Protein AF-A0A7G9ZAE5-F1 (afdb_monomer)

pLDDT: mean 92.51, std 6.08, range [57.25, 98.19]

Secondary structure (DSSP, 8-state):
-EEETTEEEEB--HHHHHHHTGGGT--GGG--HHHHSB-SPP---TT--HHHHHHHHHTT-

Radius of gyration: 13.95 Å; Cα contacts (8 Å, |Δi|>4): 49; chains: 1; bounding box: 31×15×39 Å

Foldseek 3Di:
DDDDPNHDFFDDDPVLCCVVDVVVVHDPVPDDPVVRTDPDDDDDDPPDDPVVVVVSVVVVD

Solvent-accessible surface area (backbone atoms only — not comparable to full-atom values): 3951 Å² total; per-residue (Å²): 113,40,68,56,96,89,40,82,54,27,38,69,54,70,69,51,47,45,62,68,27,59,74,62,73,48,63,72,93,77,57,59,65,82,79,68,35,47,62,76,65,89,81,75,64,97,82,57,52,69,68,59,53,49,51,59,50,58,76,71,107

Structure (mmCIF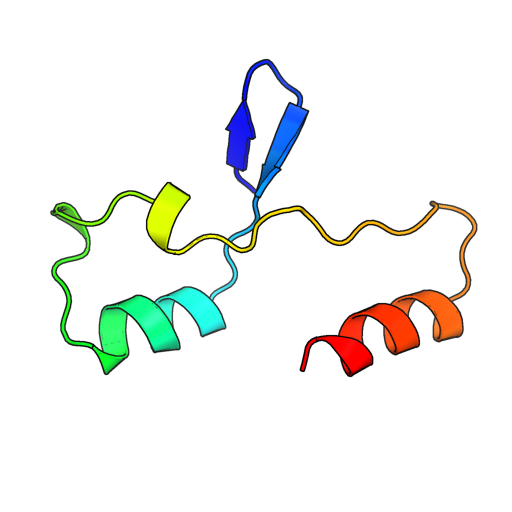, N/CA/C/O backbone):
data_AF-A0A7G9ZAE5-F1
#
_entry.id   AF-A0A7G9ZAE5-F1
#
loop_
_atom_site.group_PDB
_atom_site.id
_atom_site.type_symbol
_atom_site.label_atom_id
_atom_site.label_alt_id
_atom_site.label_comp_id
_atom_site.label_asym_id
_atom_site.label_entity_id
_atom_site.label_seq_id
_atom_site.pdbx_PDB_ins_code
_atom_site.Cartn_x
_atom_site.Cartn_y
_atom_site.Cartn_z
_atom_site.occupancy
_atom_site.B_iso_or_equiv
_atom_site.auth_seq_id
_atom_site.auth_comp_id
_atom_site.auth_asym_id
_atom_site.auth_atom_id
_atom_site.pdbx_PDB_model_num
ATOM 1 N N . MET A 1 1 ? -5.233 -4.400 -2.476 1.00 85.50 1 MET A N 1
ATOM 2 C CA . MET A 1 1 ? -5.085 -3.121 -3.211 1.00 85.50 1 MET A CA 1
ATOM 3 C C . MET A 1 1 ? -6.306 -2.261 -2.931 1.00 85.50 1 MET A C 1
ATOM 5 O O . MET A 1 1 ? -7.387 -2.817 -2.800 1.00 85.50 1 MET A O 1
ATOM 9 N N . ILE A 1 2 ? -6.136 -0.946 -2.813 1.00 93.19 2 ILE A N 1
ATOM 10 C CA . ILE A 1 2 ? -7.213 0.017 -2.574 1.00 93.19 2 ILE A CA 1
ATOM 11 C C . ILE A 1 2 ? -7.345 0.904 -3.809 1.00 93.19 2 ILE A C 1
ATOM 13 O O . ILE A 1 2 ? -6.340 1.414 -4.312 1.00 93.19 2 ILE A O 1
ATOM 17 N N . THR A 1 3 ? -8.573 1.103 -4.285 1.00 94.69 3 THR A N 1
ATOM 18 C CA . THR A 1 3 ? -8.874 1.914 -5.469 1.00 94.69 3 THR A CA 1
ATOM 19 C C . THR A 1 3 ? -9.802 3.081 -5.130 1.00 94.69 3 THR A C 1
ATOM 21 O O . THR A 1 3 ? -10.613 3.013 -4.206 1.00 94.69 3 THR A O 1
ATOM 24 N N . LYS A 1 4 ? -9.675 4.179 -5.879 1.00 93.75 4 LYS A N 1
ATOM 25 C CA . LYS A 1 4 ? -10.608 5.311 -5.890 1.00 93.75 4 LYS A CA 1
ATOM 26 C C . LYS A 1 4 ? -10.891 5.657 -7.347 1.00 93.75 4 LYS A C 1
ATOM 28 O O . LYS A 1 4 ? -9.950 5.898 -8.094 1.00 93.75 4 LYS A O 1
ATOM 33 N N . GLU A 1 5 ? -12.164 5.642 -7.74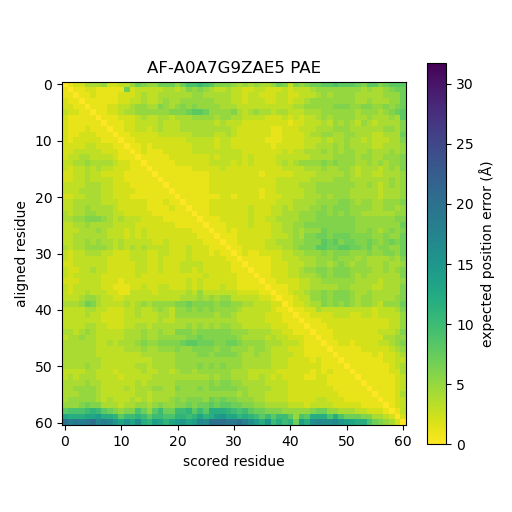8 1.00 95.88 5 GLU A N 1
ATOM 34 C CA . GLU A 1 5 ? -12.578 5.918 -9.140 1.00 95.88 5 GLU A CA 1
ATOM 35 C C . GLU A 1 5 ? -11.826 5.041 -10.164 1.00 95.88 5 GLU A C 1
ATOM 37 O O . GLU A 1 5 ? -11.347 5.507 -11.193 1.00 95.88 5 GLU A O 1
ATOM 42 N N . GLY A 1 6 ? -11.638 3.759 -9.833 1.00 94.12 6 GLY A N 1
ATOM 43 C CA . GLY A 1 6 ? -10.906 2.803 -10.672 1.00 94.12 6 GLY A CA 1
ATOM 44 C C . GLY A 1 6 ? -9.380 2.968 -10.678 1.00 94.12 6 GLY A C 1
ATOM 45 O O . GLY A 1 6 ? -8.689 2.107 -11.213 1.00 94.12 6 GLY A O 1
ATOM 46 N N . LYS A 1 7 ? -8.828 4.012 -10.048 1.00 93.44 7 LYS A N 1
ATOM 47 C CA . LYS A 1 7 ? -7.378 4.233 -9.957 1.00 93.44 7 LYS A CA 1
ATOM 48 C C . LYS A 1 7 ? -6.817 3.641 -8.662 1.00 93.44 7 LYS A C 1
ATOM 50 O O . LYS A 1 7 ? -7.420 3.839 -7.603 1.00 93.44 7 LYS A O 1
ATOM 55 N N . PRO A 1 8 ? -5.679 2.933 -8.700 1.00 93.81 8 PRO A N 1
ATOM 56 C CA . PRO A 1 8 ? -5.064 2.392 -7.497 1.00 93.81 8 PRO A CA 1
ATOM 57 C C . PRO A 1 8 ? -4.454 3.538 -6.674 1.00 93.81 8 PRO A C 1
ATOM 59 O O . PRO A 1 8 ? -3.692 4.352 -7.190 1.00 93.81 8 PRO A O 1
ATOM 62 N N . VAL A 1 9 ? -4.821 3.625 -5.394 1.00 94.12 9 VAL A N 1
ATOM 63 C CA . VAL A 1 9 ? -4.407 4.718 -4.487 1.00 94.12 9 VAL A CA 1
ATOM 64 C C . VAL A 1 9 ? -3.617 4.236 -3.274 1.00 94.12 9 VAL A C 1
ATOM 66 O O . VAL A 1 9 ? -3.030 5.046 -2.566 1.00 94.12 9 VAL A O 1
ATOM 69 N N . GLY A 1 10 ? -3.578 2.927 -3.029 1.00 93.50 10 GLY A N 1
ATOM 70 C CA . GLY A 1 10 ? -2.791 2.364 -1.943 1.00 93.50 10 GLY A CA 1
ATOM 71 C C . GLY A 1 10 ? -2.756 0.843 -1.951 1.00 93.50 10 GLY A C 1
ATOM 72 O O . GLY A 1 10 ? -3.529 0.172 -2.644 1.00 93.50 10 GLY A O 1
ATOM 73 N N . ILE A 1 11 ? -1.843 0.290 -1.161 1.00 94.25 11 ILE A N 1
ATOM 74 C CA . ILE A 1 11 ? -1.703 -1.151 -0.957 1.00 94.25 11 ILE A CA 1
ATOM 75 C C . ILE A 1 11 ? -1.593 -1.453 0.535 1.00 94.25 11 ILE A C 1
ATOM 77 O O . ILE A 1 11 ? -0.988 -0.699 1.294 1.00 94.25 11 ILE A O 1
ATOM 81 N N . ILE A 1 12 ? -2.199 -2.560 0.950 1.00 93.25 12 ILE A N 1
ATOM 82 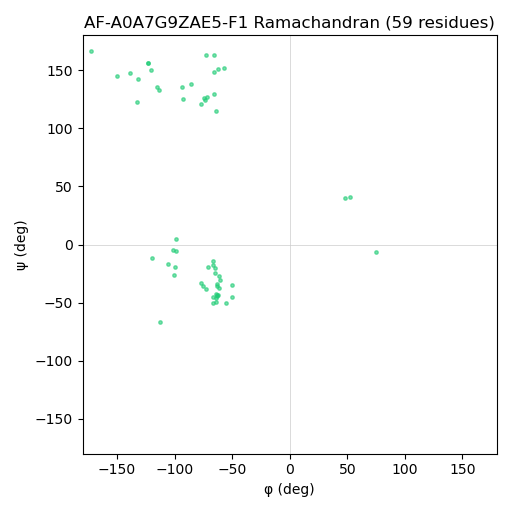C CA . ILE A 1 12 ? -1.967 -3.167 2.256 1.00 93.25 12 ILE A CA 1
ATOM 83 C C . ILE A 1 12 ? -1.322 -4.517 2.000 1.00 93.25 12 ILE A C 1
ATOM 85 O O . ILE A 1 12 ? -1.756 -5.257 1.117 1.00 93.25 12 ILE A O 1
ATOM 89 N N . VAL A 1 13 ? -0.296 -4.791 2.790 1.00 91.25 13 VAL A N 1
ATOM 90 C CA . VAL A 1 13 ? 0.380 -6.078 2.907 1.00 91.25 13 VAL A CA 1
ATOM 91 C C . VAL A 1 13 ? 0.325 -6.505 4.373 1.00 91.25 13 VAL A C 1
ATOM 93 O O . VAL A 1 13 ? 0.149 -5.671 5.267 1.00 91.25 13 VAL A O 1
ATOM 96 N N . ASP A 1 14 ? 0.436 -7.801 4.609 1.00 93.38 14 ASP A N 1
ATOM 97 C CA . ASP A 1 14 ? 0.349 -8.447 5.920 1.00 93.38 14 ASP A CA 1
ATOM 98 C C . ASP A 1 14 ? 1.242 -7.803 6.993 1.00 93.38 14 ASP A C 1
ATOM 100 O O . ASP A 1 14 ? 0.755 -7.495 8.082 1.00 93.38 14 ASP A O 1
ATOM 104 N N . TYR A 1 15 ? 2.505 -7.493 6.680 1.00 90.50 15 TYR A N 1
ATOM 105 C CA . TYR A 1 15 ? 3.435 -6.904 7.648 1.00 90.50 15 TYR A CA 1
ATOM 106 C C . TYR A 1 15 ? 2.946 -5.547 8.175 1.00 90.50 15 TYR A C 1
ATOM 108 O O . TYR A 1 15 ? 3.202 -5.192 9.325 1.00 90.50 15 TYR A O 1
ATOM 116 N N . VAL A 1 16 ? 2.211 -4.781 7.360 1.00 90.62 16 VAL A N 1
ATOM 117 C CA . VAL A 1 16 ? 1.650 -3.487 7.766 1.00 90.62 16 VAL A CA 1
ATOM 118 C C . VAL A 1 16 ? 0.493 -3.687 8.737 1.00 90.62 16 VAL A C 1
ATOM 120 O O . VAL A 1 16 ? 0.374 -2.922 9.691 1.00 90.62 16 VAL A O 1
ATOM 123 N N . ILE A 1 17 ? -0.335 -4.713 8.531 1.00 94.06 17 ILE A N 1
ATOM 124 C CA . ILE A 1 17 ? -1.409 -5.070 9.466 1.00 94.06 17 ILE A CA 1
ATOM 125 C C . ILE A 1 17 ? -0.792 -5.504 10.795 1.00 94.06 17 ILE A C 1
ATOM 127 O O . ILE A 1 17 ? -1.140 -4.957 11.842 1.00 94.06 17 ILE A O 1
ATOM 131 N N . ALA A 1 18 ? 0.184 -6.412 10.752 1.00 95.12 18 ALA A N 1
ATOM 132 C CA . ALA A 1 18 ? 0.891 -6.861 11.943 1.00 95.12 18 ALA A CA 1
ATOM 133 C C . ALA A 1 18 ? 1.510 -5.677 12.709 1.00 95.12 18 ALA A C 1
ATOM 135 O O . ALA A 1 18 ? 1.255 -5.512 13.899 1.00 95.12 18 ALA A O 1
ATOM 136 N N . ALA A 1 19 ? 2.246 -4.795 12.026 1.00 93.88 19 ALA A N 1
ATOM 137 C CA . ALA A 1 19 ? 2.969 -3.691 12.658 1.00 93.88 19 ALA A CA 1
ATOM 138 C C . ALA A 1 19 ? 2.082 -2.514 13.102 1.00 93.88 19 ALA A C 1
ATOM 140 O O . ALA A 1 19 ? 2.376 -1.862 14.105 1.00 93.88 19 ALA A O 1
ATOM 141 N N . LYS A 1 20 ? 1.028 -2.175 12.346 1.00 93.81 20 LYS A N 1
ATOM 142 C CA . LYS A 1 20 ? 0.201 -0.982 12.610 1.00 93.81 20 LYS A CA 1
ATOM 143 C C . LYS A 1 20 ? -1.105 -1.272 13.337 1.00 93.81 20 LYS A C 1
ATOM 145 O O . LYS A 1 20 ? -1.677 -0.316 13.860 1.00 93.81 20 LYS A O 1
ATOM 150 N N . VAL A 1 21 ? -1.581 -2.516 13.333 1.00 95.38 21 VAL A N 1
ATOM 151 C CA . VAL A 1 21 ? -2.842 -2.927 13.969 1.00 95.38 21 VAL A CA 1
ATOM 152 C C . VAL A 1 21 ? -2.549 -3.840 15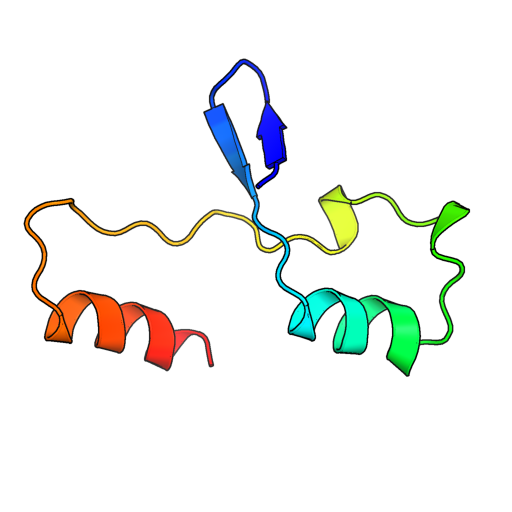.150 1.00 95.38 21 VAL A C 1
ATOM 154 O O . VAL A 1 21 ? -2.735 -3.419 16.286 1.00 95.38 21 VAL A O 1
ATOM 157 N N . MET A 1 22 ? -2.017 -5.039 14.890 1.00 95.38 22 MET A N 1
ATOM 158 C CA . MET A 1 22 ? -1.883 -6.085 15.913 1.00 95.38 22 MET A CA 1
ATOM 159 C C . MET A 1 22 ? -0.880 -5.693 16.999 1.00 95.38 22 MET A C 1
ATOM 161 O O . MET A 1 22 ? -1.207 -5.704 18.178 1.00 95.38 22 MET A O 1
ATOM 165 N N . LEU A 1 23 ? 0.322 -5.258 16.609 1.00 96.56 23 LEU A N 1
ATOM 166 C CA . LEU A 1 23 ? 1.371 -4.865 17.555 1.00 96.56 23 LEU A CA 1
ATOM 167 C C . LEU A 1 23 ? 0.996 -3.625 18.382 1.00 96.56 23 LEU A C 1
ATOM 169 O O . LEU A 1 23 ? 1.580 -3.373 19.431 1.00 96.56 23 LEU A O 1
ATOM 173 N N . LYS A 1 24 ? 0.037 -2.834 17.894 1.00 95.88 24 LYS A N 1
ATOM 174 C CA . LYS A 1 24 ? -0.469 -1.635 18.566 1.00 95.88 24 LYS A CA 1
ATOM 175 C C . LYS A 1 24 ? -1.777 -1.877 19.317 1.00 95.88 24 LYS A C 1
ATOM 177 O O . LYS A 1 24 ? -2.347 -0.902 19.794 1.00 95.88 24 LYS A O 1
ATOM 182 N N . ASP A 1 25 ? -2.249 -3.124 19.364 1.00 96.38 25 ASP A N 1
ATOM 183 C CA . ASP A 1 25 ? -3.508 -3.534 19.993 1.00 96.38 25 ASP A CA 1
ATOM 184 C C . ASP A 1 25 ? -4.705 -2.650 19.590 1.00 96.38 25 ASP A C 1
ATOM 186 O O . ASP A 1 25 ? -5.531 -2.239 20.401 1.00 96.38 25 ASP A O 1
ATOM 190 N N . ARG A 1 26 ? -4.764 -2.267 18.307 1.00 96.62 2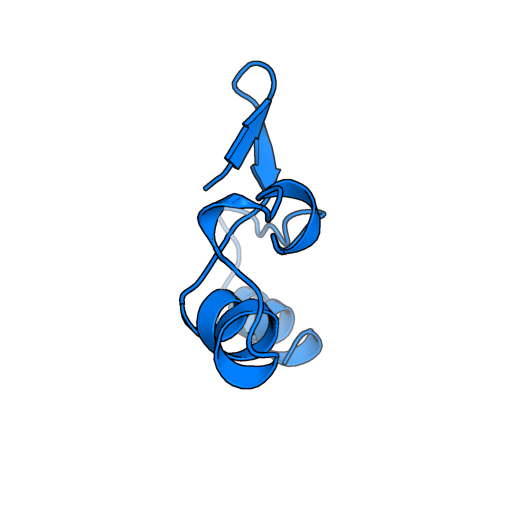6 ARG A N 1
ATOM 191 C CA . ARG A 1 26 ? -5.862 -1.443 17.785 1.00 96.62 26 ARG A CA 1
ATOM 192 C C . ARG A 1 26 ? -7.027 -2.338 17.376 1.00 96.62 26 ARG A C 1
ATOM 194 O O . ARG A 1 26 ? -6.810 -3.331 16.682 1.00 96.62 26 ARG A O 1
ATOM 201 N N . ASN A 1 27 ? -8.254 -1.927 17.701 1.00 96.00 27 ASN A N 1
ATOM 202 C CA . ASN A 1 27 ? -9.468 -2.604 17.246 1.00 96.00 27 ASN A CA 1
ATOM 203 C C . ASN A 1 27 ? -9.595 -2.514 15.709 1.00 96.00 27 ASN A C 1
ATOM 205 O O . ASN A 1 27 ? -9.766 -1.407 15.196 1.00 96.00 27 ASN A O 1
ATOM 209 N N . PRO A 1 28 ? -9.529 -3.627 14.956 1.00 92.56 28 PRO A N 1
ATOM 210 C CA . PRO A 1 28 ? -9.608 -3.599 13.496 1.00 92.56 28 PRO A CA 1
ATOM 211 C C . PRO A 1 28 ? -10.932 -3.034 12.963 1.00 92.56 28 PRO A C 1
ATOM 213 O O . PRO A 1 28 ? -10.924 -2.448 11.882 1.00 92.56 28 PRO A O 1
ATOM 216 N N . ASP A 1 29 ? -12.029 -3.144 13.720 1.00 95.38 29 ASP A N 1
ATOM 217 C CA . ASP A 1 29 ? -13.351 -2.648 13.311 1.00 95.38 29 ASP A CA 1
ATOM 218 C C . ASP A 1 29 ? -13.440 -1.112 13.319 1.00 95.38 29 ASP A C 1
ATOM 220 O O . ASP A 1 29 ? -14.298 -0.523 12.663 1.00 95.38 29 ASP A O 1
ATOM 224 N N . GLU A 1 30 ? -12.527 -0.445 14.028 1.00 95.50 30 GLU A N 1
ATOM 225 C CA . GLU A 1 30 ? -12.489 1.015 14.171 1.00 95.50 30 GLU A CA 1
ATOM 226 C C . GLU A 1 30 ? -11.443 1.679 13.262 1.00 95.50 30 GLU A C 1
ATOM 228 O O . GLU A 1 30 ? -11.346 2.906 13.206 1.00 95.50 30 GLU A O 1
ATOM 233 N N . ILE A 1 31 ? -10.634 0.896 12.541 1.00 94.81 31 ILE A N 1
ATOM 234 C CA . ILE A 1 31 ? -9.511 1.421 11.757 1.00 94.81 31 ILE A CA 1
ATOM 235 C C . ILE A 1 31 ? -9.944 1.707 10.326 1.00 94.81 31 ILE A C 1
ATOM 237 O O . ILE A 1 31 ? -10.356 0.814 9.582 1.00 94.81 31 ILE A O 1
ATOM 241 N N . ASN A 1 32 ? -9.724 2.940 9.866 1.00 93.38 32 ASN A N 1
ATOM 242 C CA . ASN A 1 32 ? -9.853 3.218 8.447 1.00 93.38 32 ASN A CA 1
ATOM 243 C C . ASN A 1 32 ? -8.649 2.655 7.679 1.00 93.38 32 ASN A C 1
ATOM 245 O O . ASN A 1 32 ? -7.495 3.007 7.926 1.00 93.38 32 ASN A O 1
ATOM 249 N N . VAL A 1 33 ? -8.920 1.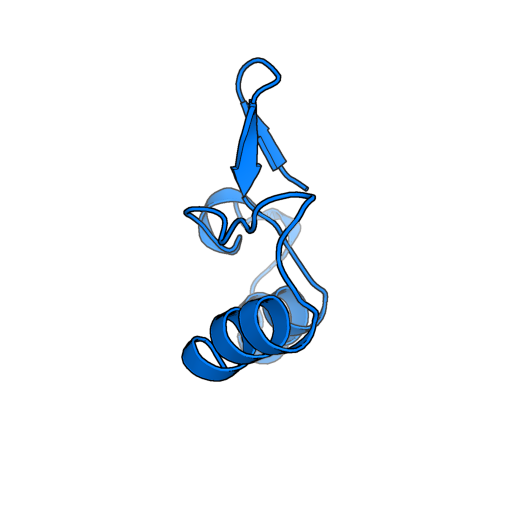842 6.660 1.00 91.38 33 VAL A N 1
ATOM 250 C CA . VAL A 1 33 ? -7.911 1.289 5.741 1.00 91.38 33 VAL A CA 1
ATOM 251 C C . VAL A 1 33 ? -6.971 2.364 5.172 1.00 91.38 33 VAL A C 1
ATOM 253 O O . VAL A 1 33 ? -5.774 2.112 5.011 1.00 91.38 33 VAL A O 1
ATOM 256 N N . LYS A 1 34 ? -7.475 3.581 4.917 1.00 90.88 34 LYS A N 1
ATOM 257 C CA . LYS A 1 34 ? -6.670 4.699 4.399 1.00 90.88 34 LYS A CA 1
ATOM 258 C C . LYS A 1 34 ? -5.582 5.170 5.366 1.00 90.88 34 LYS A C 1
ATOM 260 O O . LYS A 1 34 ? -4.597 5.738 4.908 1.00 90.88 34 LYS A O 1
ATOM 265 N N . GLU A 1 35 ? -5.738 4.942 6.668 1.00 91.06 35 GLU A N 1
ATOM 266 C CA . GLU A 1 35 ? -4.754 5.326 7.690 1.00 91.06 35 GLU A CA 1
ATOM 267 C C . GLU A 1 35 ? -3.557 4.375 7.732 1.00 91.06 35 GLU A C 1
ATOM 269 O O . GLU A 1 35 ? -2.439 4.770 8.069 1.00 91.06 35 GLU A O 1
ATOM 274 N N . ILE A 1 36 ? -3.791 3.093 7.438 1.00 92.50 36 ILE A N 1
ATOM 275 C CA . ILE A 1 36 ? -2.760 2.062 7.574 1.00 92.50 36 ILE A CA 1
ATOM 276 C C . ILE A 1 36 ? -2.109 1.701 6.245 1.00 92.50 36 ILE A C 1
ATOM 278 O O . ILE A 1 36 ? -0.939 1.318 6.262 1.00 92.50 36 ILE A O 1
ATOM 282 N N . MET A 1 37 ? -2.803 1.873 5.115 1.00 92.69 37 MET A N 1
ATOM 283 C CA . MET A 1 37 ? -2.269 1.546 3.794 1.00 92.69 37 MET A CA 1
ATOM 284 C C . MET A 1 37 ? -0.968 2.289 3.471 1.00 92.69 37 MET A C 1
ATOM 286 O O . MET A 1 37 ? -0.715 3.405 3.928 1.00 92.69 37 MET A O 1
ATOM 290 N N . SER A 1 38 ? -0.148 1.671 2.630 1.00 89.00 38 SER A N 1
ATOM 291 C CA . SER A 1 38 ? 0.980 2.339 1.993 1.00 89.00 38 SER A CA 1
ATOM 292 C C . SER A 1 38 ? 0.461 3.206 0.847 1.00 89.00 38 SER A C 1
ATOM 294 O O . SER A 1 38 ? -0.182 2.705 -0.077 1.00 89.00 38 SER A O 1
ATOM 296 N N . SER A 1 39 ? 0.736 4.506 0.936 1.00 88.81 39 SER A N 1
ATOM 297 C CA . SER A 1 39 ? 0.375 5.533 -0.043 1.00 88.81 39 SER A CA 1
ATOM 298 C C . SER A 1 39 ? 1.426 6.660 -0.026 1.00 88.81 39 SER A C 1
ATOM 300 O O . SER A 1 39 ? 1.928 6.973 1.057 1.00 88.81 39 SER A O 1
ATOM 302 N N . PRO A 1 40 ? 1.750 7.290 -1.174 1.00 86.81 40 PRO A N 1
ATOM 303 C CA . PRO A 1 40 ? 1.342 6.887 -2.523 1.00 86.81 40 PRO A CA 1
ATOM 304 C C . PRO A 1 40 ? 1.963 5.538 -2.919 1.00 86.81 40 PRO A C 1
ATOM 306 O O . PRO A 1 40 ? 2.897 5.054 -2.277 1.00 86.81 40 PRO A O 1
ATOM 309 N N . LEU A 1 41 ? 1.411 4.901 -3.952 1.00 89.19 41 LEU A N 1
ATOM 310 C CA . LEU A 1 41 ? 1.945 3.639 -4.459 1.00 89.19 41 LEU A CA 1
ATOM 311 C C . LEU A 1 41 ? 3.334 3.850 -5.056 1.00 89.19 41 LEU A C 1
ATOM 313 O O . LEU A 1 41 ? 3.529 4.711 -5.913 1.00 89.19 41 LEU A O 1
ATOM 317 N N . ILE A 1 42 ? 4.277 3.012 -4.635 1.00 89.25 42 ILE A N 1
ATOM 318 C CA . ILE A 1 42 ? 5.523 2.828 -5.371 1.00 89.25 42 ILE A CA 1
ATOM 319 C C . ILE A 1 42 ? 5.161 2.020 -6.610 1.00 89.25 42 ILE A C 1
ATOM 321 O O . ILE A 1 42 ? 4.543 0.960 -6.508 1.00 89.25 42 ILE A O 1
ATOM 325 N N . THR A 1 43 ? 5.498 2.560 -7.771 1.00 91.69 43 THR A N 1
ATOM 326 C CA . THR A 1 43 ? 5.225 1.945 -9.067 1.00 91.69 43 THR A CA 1
ATOM 327 C C . THR A 1 43 ? 6.531 1.791 -9.823 1.00 91.69 43 THR A C 1
ATOM 329 O O . THR A 1 43 ? 7.511 2.486 -9.549 1.00 91.69 43 THR A O 1
ATOM 332 N N . VAL A 1 44 ? 6.544 0.844 -10.747 1.00 94.62 44 VAL A N 1
ATOM 333 C CA . VAL A 1 44 ? 7.669 0.570 -11.628 1.00 94.62 44 VAL A CA 1
ATOM 334 C C . VAL A 1 44 ? 7.107 0.304 -13.025 1.00 94.62 44 VAL A C 1
ATOM 336 O O . VAL A 1 44 ? 5.976 -0.176 -13.146 1.00 94.62 44 VAL A O 1
ATOM 339 N N . GLY A 1 45 ? 7.852 0.682 -14.065 1.00 96.19 45 GLY A N 1
ATOM 340 C CA . GLY A 1 45 ? 7.477 0.399 -15.450 1.00 96.19 45 GLY A CA 1
ATOM 341 C C . GLY A 1 45 ? 7.406 -1.104 -15.709 1.00 96.19 45 GLY A C 1
ATOM 342 O O . GLY A 1 45 ? 8.106 -1.887 -15.069 1.00 96.19 45 GLY A O 1
ATOM 343 N N . SER A 1 46 ? 6.553 -1.517 -16.646 1.00 96.38 46 SER A N 1
ATOM 344 C CA . SER A 1 46 ? 6.441 -2.926 -17.053 1.00 96.38 46 SER A CA 1
ATOM 345 C C . SER A 1 46 ? 7.697 -3.457 -17.753 1.00 96.38 46 SER A C 1
ATOM 347 O O . SER A 1 46 ? 7.853 -4.663 -17.896 1.00 96.38 46 SER A O 1
ATOM 349 N N . ASP A 1 47 ? 8.549 -2.552 -18.223 1.00 97.31 47 ASP A N 1
ATOM 350 C CA . ASP A 1 47 ? 9.811 -2.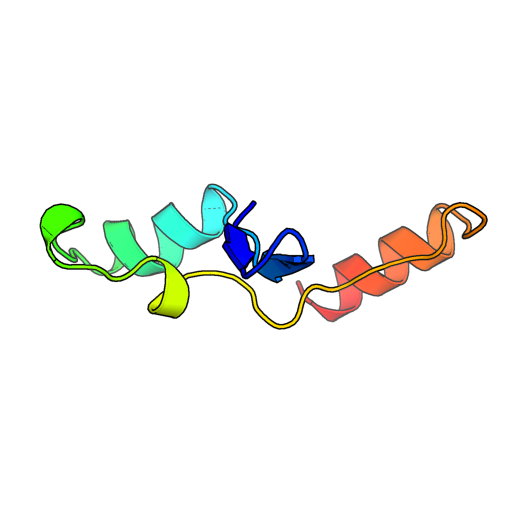776 -18.923 1.00 97.31 47 ASP A CA 1
ATOM 351 C C . ASP A 1 47 ? 11.046 -2.665 -18.015 1.00 97.31 47 ASP A C 1
ATOM 353 O O . ASP A 1 47 ? 12.156 -2.942 -18.466 1.00 97.31 47 ASP A O 1
ATOM 357 N N . ALA A 1 48 ? 10.865 -2.275 -16.751 1.00 97.62 48 ALA A N 1
ATOM 358 C CA . ALA A 1 48 ? 11.965 -2.125 -15.810 1.00 97.62 48 ALA A CA 1
ATOM 359 C C . ALA A 1 48 ? 12.627 -3.467 -15.483 1.00 97.62 48 ALA A C 1
ATOM 361 O O . ALA A 1 48 ? 11.972 -4.514 -15.417 1.00 97.62 48 ALA A O 1
ATOM 362 N N . SER A 1 49 ? 13.928 -3.426 -15.208 1.00 98.19 49 SER A N 1
ATOM 363 C CA . SER A 1 49 ? 14.667 -4.611 -14.792 1.00 98.19 49 SER A CA 1
ATOM 364 C C . SER A 1 49 ? 14.323 -5.035 -13.361 1.00 98.19 49 SER A C 1
ATOM 366 O O . SER A 1 49 ? 13.799 -4.272 -12.539 1.00 98.19 49 SER A O 1
ATOM 368 N N . VAL A 1 50 ? 14.665 -6.281 -13.029 1.00 97.06 50 VAL A N 1
ATOM 369 C CA . VAL A 1 50 ? 14.518 -6.805 -11.665 1.00 97.06 50 VAL A CA 1
ATOM 370 C C . VAL A 1 50 ? 15.406 -6.025 -10.695 1.00 97.06 50 VAL A C 1
ATOM 372 O O . VAL A 1 50 ? 14.999 -5.769 -9.564 1.00 97.06 50 VAL A O 1
ATOM 375 N N . GLU A 1 51 ? 16.591 -5.600 -11.129 1.00 97.50 51 GLU A N 1
ATOM 376 C CA . GLU A 1 51 ? 17.514 -4.788 -10.341 1.00 97.50 51 GLU A CA 1
ATOM 377 C C . GLU A 1 51 ? 16.915 -3.416 -10.009 1.00 97.50 51 GLU A C 1
ATOM 379 O O . GLU A 1 51 ? 17.002 -2.968 -8.863 1.00 97.50 51 GLU A O 1
ATOM 384 N N . GLU A 1 52 ? 16.255 -2.766 -10.971 1.00 96.25 52 GLU A N 1
ATOM 385 C CA . GLU A 1 52 ? 15.565 -1.491 -10.756 1.00 96.25 52 GLU A CA 1
ATOM 386 C C . GLU A 1 52 ? 14.404 -1.642 -9.766 1.00 96.25 52 GLU A C 1
ATOM 388 O O . GLU A 1 52 ? 14.286 -0.861 -8.813 1.00 96.25 52 GLU A O 1
ATOM 393 N N . ALA A 1 53 ? 13.580 -2.680 -9.946 1.00 95.25 53 ALA A N 1
ATOM 394 C CA . ALA A 1 53 ? 12.468 -2.992 -9.053 1.00 95.25 53 ALA A CA 1
ATOM 395 C C . ALA A 1 53 ? 12.949 -3.332 -7.630 1.00 95.25 53 ALA A C 1
ATOM 397 O O . ALA A 1 53 ? 12.415 -2.817 -6.645 1.00 95.25 53 ALA A O 1
ATOM 398 N N . SER A 1 54 ? 13.998 -4.146 -7.512 1.00 95.19 54 SER A N 1
ATOM 399 C CA . SER A 1 54 ? 14.625 -4.501 -6.237 1.00 95.19 54 SER A CA 1
ATOM 400 C C . SER A 1 54 ? 15.204 -3.269 -5.539 1.00 95.19 54 SER A C 1
ATOM 402 O O . SER A 1 54 ? 14.957 -3.049 -4.353 1.00 95.19 54 SER A O 1
ATOM 404 N N . GLY A 1 55 ? 15.882 -2.390 -6.283 1.00 95.62 55 GLY A N 1
ATOM 405 C CA . GLY A 1 55 ? 16.395 -1.127 -5.760 1.00 95.62 55 GLY A CA 1
ATOM 406 C C . GLY A 1 55 ? 15.293 -0.198 -5.240 1.00 95.62 55 GLY A C 1
ATOM 407 O O . GLY A 1 55 ? 15.481 0.465 -4.219 1.00 95.62 55 GLY A O 1
ATOM 408 N N . LEU A 1 56 ? 14.130 -0.153 -5.903 1.00 93.06 56 LEU A N 1
ATOM 409 C CA . LEU A 1 56 ? 12.955 0.585 -5.420 1.00 93.06 56 LEU A CA 1
ATOM 410 C C . LEU A 1 56 ? 12.424 0.024 -4.096 1.00 93.06 56 LEU A C 1
ATOM 412 O O . LEU A 1 56 ? 12.119 0.804 -3.192 1.00 93.06 56 LEU A O 1
ATOM 416 N N . LEU A 1 57 ? 12.338 -1.303 -3.971 1.00 89.00 57 LEU A N 1
ATOM 417 C CA . LEU A 1 57 ? 11.886 -1.969 -2.748 1.00 89.00 57 LEU A CA 1
ATOM 418 C C . LEU A 1 57 ? 12.871 -1.758 -1.590 1.00 89.00 57 LEU A C 1
ATOM 420 O O . LEU A 1 57 ? 12.453 -1.388 -0.495 1.00 89.00 57 LEU A O 1
ATOM 424 N N . ALA A 1 58 ? 14.174 -1.909 -1.839 1.00 90.75 58 ALA A N 1
ATOM 425 C CA . ALA A 1 58 ? 15.217 -1.784 -0.821 1.00 90.75 58 ALA A CA 1
ATOM 426 C C . ALA A 1 58 ? 15.301 -0.378 -0.205 1.00 90.75 58 ALA A C 1
ATOM 428 O O . ALA A 1 58 ? 15.558 -0.247 0.985 1.00 90.75 58 ALA A O 1
ATOM 429 N N . ARG A 1 59 ? 15.029 0.687 -0.974 1.00 85.69 59 ARG A N 1
ATOM 430 C CA . ARG A 1 59 ? 14.992 2.069 -0.450 1.00 85.69 59 ARG A CA 1
ATOM 431 C C . ARG A 1 59 ? 13.846 2.332 0.533 1.00 85.69 59 ARG A C 1
ATOM 433 O O . ARG A 1 59 ? 13.821 3.384 1.168 1.00 85.69 59 ARG A O 1
ATOM 440 N N . ARG A 1 60 ? 12.860 1.435 0.593 1.00 71.25 60 ARG A N 1
ATOM 441 C CA . ARG A 1 60 ? 11.653 1.567 1.417 1.00 71.25 60 ARG A CA 1
ATOM 442 C C . ARG A 1 60 ? 11.671 0.660 2.652 1.00 71.25 60 ARG A C 1
ATOM 444 O O . ARG A 1 60 ? 10.832 0.887 3.527 1.00 71.25 60 ARG A O 1
ATOM 451 N N . ALA A 1 61 ? 12.552 -0.345 2.663 1.00 57.25 61 ALA A N 1
ATOM 452 C CA . ALA A 1 61 ? 12.726 -1.311 3.746 1.00 57.25 61 ALA A CA 1
ATOM 453 C C . ALA A 1 61 ? 13.322 -0.669 5.004 1.00 57.25 61 ALA A C 1
ATOM 455 O O . ALA A 1 61 ? 14.152 0.258 4.863 1.00 57.25 61 ALA A O 1
#

Sequence (61 aa):
MITKEGKPVGIIVDYVIAAKVMLKDRNPDEINVKEIMSSPLITVGSDASVEEASGLLARRA

Mean predicted aligned error: 3.59 Å

Nearest PDB structures (foldseek):
  5nmu-assembly1_B-2  TM=9.026E-01  e=8.638E-02  Microcystis aeruginosa PCC 7806
  5nmu-assembly1_C-2  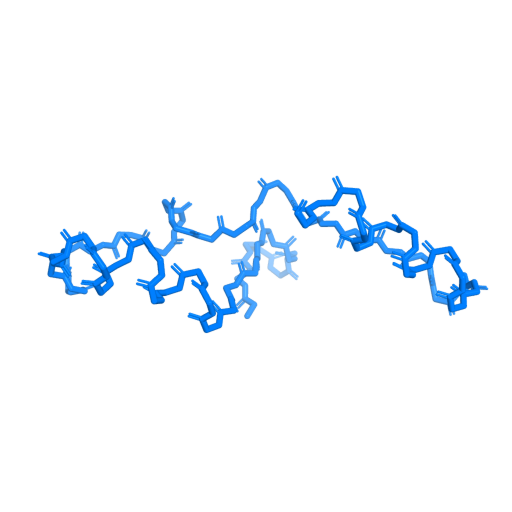TM=9.067E-01  e=1.664E-01  Microcystis aeruginosa PCC 7806
  3ghd-assembly1_A  TM=8.491E-01  e=9.993E-02  Pyrococcus furiosus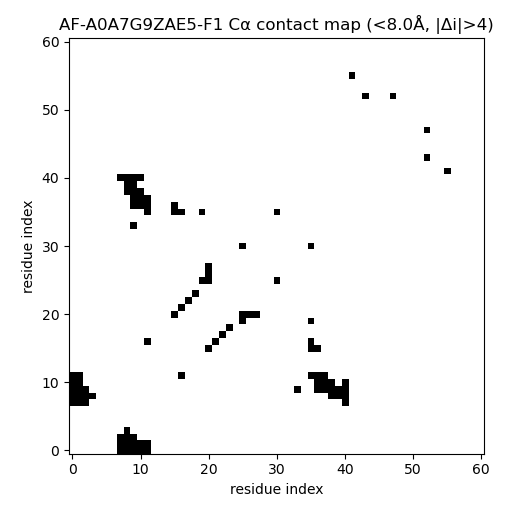

InterPro domains:
  IPR000644 CBS domain [PF00571] (33-59)
  IPR046342 CBS domain superfamily [G3DSA:3.10.580.10] (1-61)
  IPR046342 CBS domain superfamily [SSF54631] (4-59)

Organism: NCBI:txid2759913